Protein AF-R0AZ28-F1 (afdb_monomer_lite)

Foldseek 3Di:
DDLVVDDFQWWKWKFFVVVPGIAIWTWHQDQDPVQRDRTWTDFLVDIHRCPDPRIGPIDTAQDLVVDDPVCSVRVVNRVVSCVVVVRHHHND

Secondary structure (DSSP, 8-state):
--GGG--TTBEEEEEETTTTEEEEEEEEEEEETTTTEEEEEEETTEEE-TTSTTEEEEEEE-SGGGS-GGGHHHHHHHHHHHHHTT---B--

Organism: NCBI:txid997897

Sequence (92 aa):
MNKSDLEIGDVIKFHDWGSGGFLFGIIVEQDDDLYNSKLNIWRPKGIYYLQAHGIDCITLIKNEADVKAYELYDFRDLITCAEDKAVYYNLR

Structure (mmCIF, N/CA/C/O backbone):
data_AF-R0AZ28-F1
#
_entry.id   AF-R0AZ28-F1
#
loop_
_atom_site.group_PDB
_atom_site.id
_atom_site.type_symbol
_atom_site.label_atom_id
_atom_site.label_alt_id
_atom_site.label_comp_id
_atom_site.label_asym_id
_atom_site.label_entity_id
_atom_site.label_seq_id
_atom_site.pdbx_PDB_ins_code
_atom_site.Cartn_x
_atom_site.Cartn_y
_atom_site.Cartn_z
_atom_site.occupancy
_atom_site.B_iso_or_equiv
_atom_site.auth_seq_id
_atom_site.auth_comp_id
_atom_site.auth_asym_id
_atom_site.auth_atom_id
_atom_site.pdbx_PDB_model_num
ATOM 1 N N . MET A 1 1 ? 5.445 7.652 -11.179 1.00 76.56 1 MET A N 1
ATOM 2 C CA . MET A 1 1 ? 4.106 8.146 -10.798 1.00 76.56 1 MET A CA 1
ATOM 3 C C . MET A 1 1 ? 4.298 9.267 -9.794 1.00 76.56 1 MET A C 1
ATOM 5 O O . MET A 1 1 ? 5.216 9.144 -8.985 1.00 76.56 1 MET A O 1
ATOM 9 N N . ASN A 1 2 ? 3.529 10.356 -9.866 1.00 81.62 2 ASN A N 1
ATOM 10 C CA . ASN A 1 2 ? 3.634 11.410 -8.858 1.00 81.62 2 ASN A CA 1
ATOM 11 C C . ASN A 1 2 ? 2.783 11.041 -7.643 1.00 81.62 2 ASN A C 1
ATOM 13 O O . ASN A 1 2 ? 1.713 10.459 -7.787 1.00 81.62 2 ASN A O 1
ATOM 17 N N . LYS A 1 3 ? 3.239 11.410 -6.440 1.00 83.00 3 LYS A N 1
ATOM 18 C CA . LYS A 1 3 ? 2.486 11.181 -5.191 1.00 83.00 3 LYS A CA 1
ATOM 19 C C . LYS A 1 3 ? 1.105 11.849 -5.215 1.00 83.00 3 LYS A C 1
ATOM 21 O O . LYS A 1 3 ? 0.189 11.371 -4.567 1.00 83.00 3 LYS A O 1
ATOM 26 N N . SER A 1 4 ? 0.973 12.940 -5.969 1.00 82.38 4 SER A N 1
ATOM 27 C CA . SER A 1 4 ? -0.264 13.706 -6.143 1.00 82.38 4 SER A CA 1
ATOM 28 C C . SER A 1 4 ? -1.333 13.001 -6.981 1.00 82.38 4 SER A C 1
ATOM 30 O O . SER A 1 4 ? -2.476 13.436 -6.948 1.00 82.38 4 SER A O 1
ATOM 32 N N . ASP A 1 5 ? -0.970 11.951 -7.723 1.00 89.19 5 ASP A N 1
ATOM 33 C CA . ASP A 1 5 ? -1.902 11.203 -8.579 1.00 89.19 5 ASP A CA 1
ATOM 34 C C . ASP A 1 5 ? -2.589 10.049 -7.824 1.00 89.19 5 ASP A C 1
ATOM 36 O O . ASP A 1 5 ? -3.390 9.329 -8.413 1.00 89.19 5 ASP A O 1
ATOM 40 N N . LEU A 1 6 ? -2.222 9.829 -6.557 1.00 92.50 6 LEU A N 1
ATOM 41 C CA . LEU A 1 6 ? -2.703 8.719 -5.740 1.00 92.50 6 LEU A CA 1
ATOM 42 C C . LEU A 1 6 ? -4.029 9.060 -5.063 1.00 92.50 6 LEU A C 1
ATOM 44 O O . LEU A 1 6 ? -4.199 10.151 -4.516 1.00 92.50 6 LEU A O 1
ATOM 48 N N . GLU A 1 7 ? -4.932 8.088 -5.038 1.00 94.50 7 GLU A N 1
ATOM 49 C CA . GLU A 1 7 ? -6.262 8.196 -4.447 1.00 94.50 7 GLU A CA 1
ATOM 50 C C . GLU A 1 7 ? -6.437 7.212 -3.281 1.00 94.50 7 GLU A C 1
ATOM 52 O O . GLU A 1 7 ? -5.734 6.208 -3.164 1.00 94.50 7 GLU A O 1
ATOM 57 N N . ILE A 1 8 ? -7.398 7.490 -2.396 1.00 95.69 8 ILE A N 1
ATOM 58 C CA . ILE A 1 8 ? -7.737 6.588 -1.287 1.00 95.69 8 ILE A CA 1
ATOM 59 C C . ILE A 1 8 ? -8.145 5.220 -1.845 1.00 95.69 8 ILE A C 1
ATOM 61 O O . ILE A 1 8 ? -8.991 5.112 -2.733 1.00 95.69 8 ILE A O 1
ATOM 65 N N . GLY A 1 9 ? -7.564 4.172 -1.271 1.00 96.12 9 GLY A N 1
ATOM 66 C CA . GLY A 1 9 ? -7.746 2.785 -1.666 1.00 96.12 9 GLY A CA 1
ATOM 67 C C . GLY A 1 9 ? -6.754 2.300 -2.719 1.00 96.12 9 GLY A C 1
ATOM 68 O O . GLY A 1 9 ? -6.698 1.094 -2.950 1.00 96.12 9 GLY A O 1
ATOM 69 N N . ASP A 1 10 ? -5.945 3.172 -3.327 1.00 96.62 10 ASP A N 1
ATOM 70 C CA . ASP A 1 10 ? -4.914 2.724 -4.261 1.00 96.62 10 ASP A CA 1
ATOM 71 C C . ASP A 1 10 ? -3.951 1.756 -3.574 1.00 96.62 10 ASP A C 1
ATOM 73 O O . ASP A 1 10 ? -3.358 2.060 -2.533 1.00 96.62 10 ASP A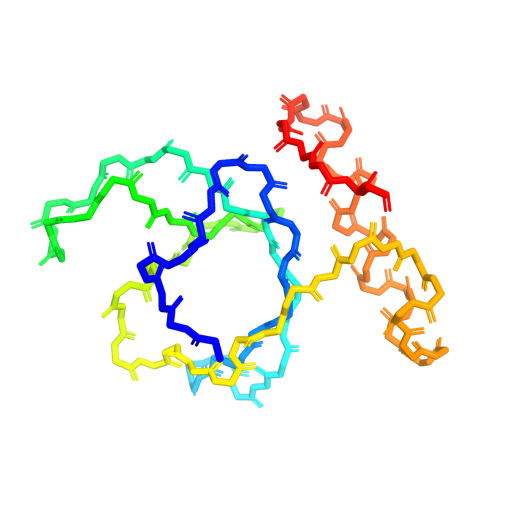 O 1
ATOM 77 N N . VAL A 1 11 ? -3.773 0.584 -4.183 1.00 97.06 11 VAL A N 1
ATOM 78 C CA . VAL A 1 11 ? -2.764 -0.378 -3.751 1.00 97.06 11 VAL A CA 1
ATOM 79 C C . VAL A 1 11 ? -1.471 -0.058 -4.475 1.00 97.06 11 VAL A C 1
ATOM 81 O O . VAL A 1 11 ? -1.413 -0.047 -5.703 1.00 97.06 11 VAL A O 1
ATOM 84 N N . ILE A 1 12 ? -0.414 0.211 -3.720 1.00 96.38 12 ILE A N 1
ATOM 85 C CA . ILE A 1 12 ? 0.871 0.616 -4.275 1.00 96.38 12 ILE A CA 1
ATOM 86 C C . ILE A 1 12 ? 1.993 -0.296 -3.814 1.00 96.38 12 ILE A C 1
ATOM 88 O O . ILE A 1 12 ? 1.997 -0.829 -2.705 1.00 96.38 12 ILE A O 1
ATOM 92 N N . LYS A 1 13 ? 3.003 -0.401 -4.667 1.00 95.75 13 LYS A N 1
ATOM 93 C CA . LYS A 1 13 ? 4.348 -0.808 -4.295 1.00 95.75 13 LYS A CA 1
ATOM 94 C C . LYS A 1 13 ? 5.216 0.435 -4.199 1.00 95.75 13 LYS A C 1
ATOM 96 O O . LYS A 1 13 ? 5.221 1.248 -5.119 1.00 95.75 13 LYS A O 1
ATOM 101 N N . PHE A 1 14 ? 5.967 0.574 -3.121 1.00 95.00 14 PHE A N 1
ATOM 102 C CA . PHE A 1 14 ? 6.868 1.700 -2.903 1.00 95.00 14 PHE A CA 1
ATOM 103 C C . PHE A 1 14 ? 8.184 1.214 -2.315 1.00 95.00 14 PHE A C 1
ATOM 105 O O . PHE A 1 14 ? 8.260 0.125 -1.746 1.00 95.00 14 PHE A O 1
ATOM 112 N N . HIS A 1 15 ? 9.227 2.011 -2.479 1.00 94.19 15 HIS A N 1
ATOM 113 C CA . HIS A 1 15 ? 10.494 1.796 -1.804 1.00 94.19 15 HIS A CA 1
ATOM 114 C C . HIS A 1 15 ? 10.561 2.690 -0.567 1.00 94.19 15 HIS A C 1
ATOM 116 O O . HIS A 1 15 ? 10.200 3.866 -0.636 1.00 94.19 15 HIS A O 1
ATOM 122 N N . ASP A 1 16 ? 11.001 2.114 0.550 1.00 93.19 16 ASP A N 1
ATOM 123 C CA . ASP A 1 16 ? 11.266 2.828 1.795 1.00 93.19 16 ASP A CA 1
ATOM 124 C C . ASP A 1 16 ? 12.735 2.667 2.200 1.00 93.19 16 ASP A C 1
ATOM 126 O O . ASP A 1 16 ? 13.187 1.569 2.542 1.00 93.19 16 ASP A O 1
ATOM 130 N N . TRP A 1 17 ? 13.467 3.781 2.217 1.00 90.06 17 TRP A N 1
ATOM 131 C CA . TRP A 1 17 ? 14.864 3.837 2.653 1.00 90.06 17 TRP A CA 1
ATOM 132 C C . TRP A 1 17 ? 15.043 3.509 4.143 1.00 90.06 17 TRP A C 1
ATOM 134 O O . TRP A 1 17 ? 16.118 3.049 4.524 1.00 90.06 17 TRP A O 1
ATOM 144 N N . GLY A 1 18 ? 14.019 3.709 4.984 1.00 85.94 18 GLY A N 1
ATOM 145 C CA . GLY A 1 18 ? 14.071 3.358 6.408 1.00 85.94 18 GLY A CA 1
ATOM 146 C C . GLY A 1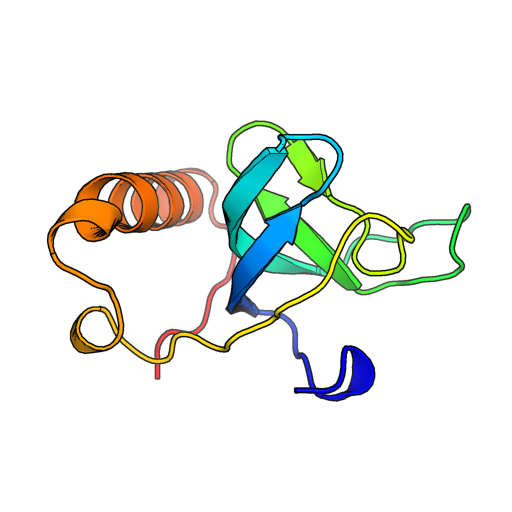 18 ? 14.049 1.846 6.644 1.00 85.94 18 GLY A C 1
ATOM 147 O O . GLY A 1 18 ? 14.813 1.326 7.455 1.00 85.94 18 GLY A O 1
ATOM 148 N N . SER A 1 19 ? 13.203 1.137 5.895 1.00 81.00 19 SER A N 1
ATOM 149 C CA . SER A 1 19 ? 13.109 -0.329 5.910 1.00 81.00 19 SER A CA 1
ATOM 150 C C . 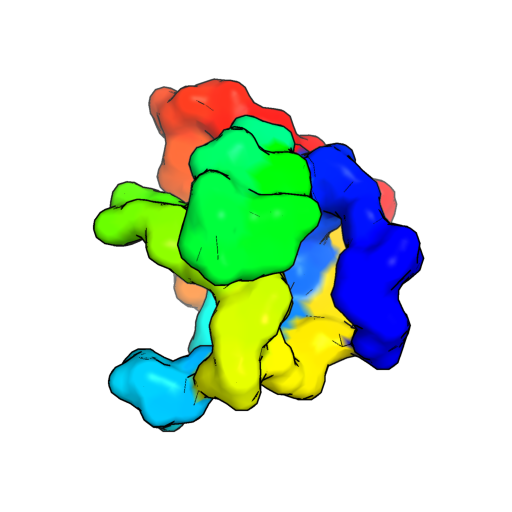SER A 1 19 ? 14.158 -1.010 5.020 1.00 81.00 19 SER A C 1
ATOM 152 O O . SER A 1 19 ? 14.383 -2.212 5.156 1.00 81.00 19 SER A O 1
ATOM 154 N N . GLY A 1 20 ? 14.789 -0.263 4.107 1.00 85.56 20 GLY A N 1
ATOM 155 C CA . GLY A 1 20 ? 15.824 -0.750 3.193 1.00 85.56 20 GLY A CA 1
ATOM 156 C C . GLY A 1 20 ? 15.293 -1.638 2.066 1.00 85.56 20 GLY A C 1
ATOM 157 O O . GLY A 1 20 ? 15.996 -2.551 1.628 1.00 85.56 20 GLY A O 1
ATOM 158 N N . GLY A 1 21 ? 14.053 -1.428 1.613 1.00 90.88 21 GLY A N 1
ATOM 159 C CA . GLY A 1 21 ? 13.448 -2.316 0.623 1.00 90.88 21 GLY A CA 1
ATOM 160 C C . GLY A 1 21 ? 12.109 -1.863 0.053 1.00 90.88 21 GLY A C 1
ATOM 161 O O . GLY A 1 21 ? 11.573 -0.810 0.394 1.00 90.88 21 GLY A O 1
ATOM 162 N N . PHE A 1 22 ? 11.589 -2.683 -0.863 1.00 93.88 22 PHE A N 1
ATOM 163 C CA . PHE A 1 22 ? 10.271 -2.492 -1.459 1.00 93.88 22 PHE A CA 1
ATOM 164 C C . PHE A 1 22 ? 9.189 -3.127 -0.598 1.00 93.88 22 PHE A C 1
ATOM 166 O O . PHE A 1 22 ? 9.347 -4.250 -0.124 1.00 93.88 22 PHE A O 1
ATOM 173 N N . LEU A 1 23 ? 8.082 -2.414 -0.455 1.00 94.69 23 LEU A N 1
ATOM 174 C CA . LEU A 1 23 ? 6.939 -2.798 0.354 1.00 94.69 23 LEU A CA 1
ATOM 175 C C . LEU A 1 23 ? 5.654 -2.561 -0.439 1.00 94.69 23 LEU A C 1
ATOM 177 O O . LEU A 1 23 ? 5.607 -1.692 -1.314 1.00 94.69 23 LEU A O 1
ATOM 181 N N . PHE A 1 24 ? 4.601 -3.297 -0.093 1.00 96.38 24 PHE A N 1
ATOM 182 C CA . PHE A 1 24 ? 3.242 -2.974 -0.521 1.00 96.38 24 PHE A CA 1
ATOM 183 C C . PHE A 1 24 ? 2.497 -2.204 0.565 1.00 96.38 24 PHE A C 1
ATOM 185 O O . PHE A 1 24 ? 2.701 -2.440 1.759 1.00 96.38 24 PHE A O 1
ATOM 192 N N . GLY A 1 25 ? 1.603 -1.313 0.153 1.00 96.88 25 GLY A N 1
ATOM 193 C CA . GLY A 1 25 ? 0.714 -0.596 1.055 1.00 96.88 25 GLY A CA 1
ATOM 194 C C . GLY A 1 25 ? -0.528 -0.074 0.349 1.00 96.88 25 GLY A C 1
ATOM 195 O O . GLY A 1 25 ? -0.619 -0.110 -0.878 1.00 96.88 25 GLY A O 1
ATOM 196 N N . ILE A 1 26 ? -1.483 0.395 1.145 1.00 97.69 26 ILE A N 1
ATOM 197 C CA . ILE A 1 26 ? -2.757 0.939 0.667 1.00 97.69 26 ILE A CA 1
ATOM 198 C C . ILE A 1 26 ? -2.809 2.418 1.024 1.00 97.69 26 ILE A C 1
ATOM 200 O O . ILE A 1 26 ? -2.498 2.786 2.156 1.00 97.69 26 ILE A O 1
ATOM 204 N N . ILE A 1 27 ? -3.195 3.270 0.082 1.00 96.94 27 ILE A N 1
ATOM 205 C CA . ILE A 1 27 ? -3.389 4.691 0.358 1.00 96.94 27 ILE A CA 1
ATOM 206 C C . ILE A 1 27 ? -4.649 4.881 1.196 1.00 96.94 27 ILE A C 1
ATOM 208 O O . ILE A 1 27 ? -5.738 4.461 0.815 1.00 96.94 27 ILE A O 1
ATOM 212 N N . VAL A 1 28 ? -4.502 5.531 2.342 1.00 96.81 28 VAL A N 1
ATOM 213 C CA . VAL A 1 28 ? -5.590 5.815 3.279 1.00 96.81 28 VAL A CA 1
ATOM 214 C C . VAL A 1 28 ? -5.638 7.299 3.601 1.00 96.81 28 VAL A C 1
ATOM 216 O O . VAL A 1 28 ? -4.626 8.001 3.514 1.00 96.81 28 VAL A O 1
ATOM 219 N N . GLU A 1 29 ? -6.818 7.765 4.002 1.00 94.50 29 GLU A N 1
ATOM 220 C CA . GLU A 1 29 ? -6.954 9.086 4.599 1.00 94.50 29 GLU A CA 1
ATOM 221 C C . GLU A 1 29 ? -6.509 9.033 6.060 1.00 94.50 29 GLU A C 1
ATOM 223 O O . GLU A 1 29 ? -7.075 8.306 6.877 1.00 94.50 29 GLU A O 1
ATOM 228 N N . GLN A 1 30 ? -5.470 9.793 6.378 1.00 88.44 30 GLN A N 1
ATOM 229 C CA . GLN A 1 30 ? -4.992 9.985 7.733 1.00 88.44 30 GLN A CA 1
ATOM 230 C C . GLN A 1 30 ? -4.256 11.311 7.808 1.00 88.44 30 GLN A C 1
ATOM 232 O O . GLN A 1 30 ? -3.262 11.496 7.105 1.0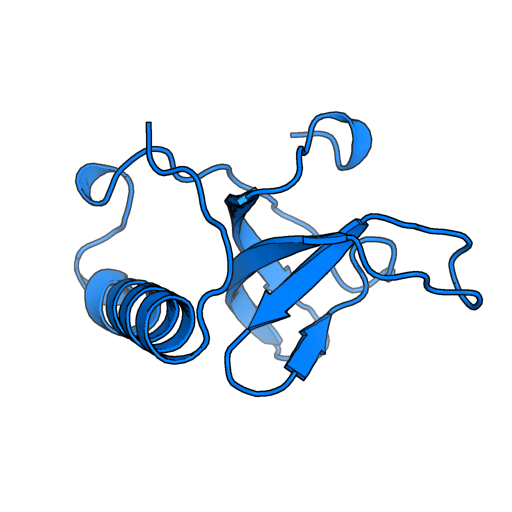0 88.44 30 GLN A O 1
ATOM 237 N N . ASP A 1 31 ? -4.737 12.206 8.667 1.00 85.25 31 ASP A N 1
ATOM 238 C CA . ASP A 1 31 ? -4.090 13.492 8.889 1.00 85.25 31 ASP A CA 1
ATOM 239 C C . ASP A 1 31 ? -2.688 13.289 9.474 1.00 85.25 31 ASP A C 1
ATOM 241 O O . ASP A 1 31 ? -2.482 12.555 10.446 1.00 85.25 31 ASP A O 1
ATOM 245 N N . ASP A 1 32 ? -1.727 13.953 8.849 1.00 81.44 32 ASP A N 1
ATOM 246 C CA . ASP A 1 32 ? -0.349 14.028 9.290 1.00 81.44 32 ASP A CA 1
ATOM 247 C C . ASP A 1 32 ? 0.111 15.489 9.306 1.00 81.44 32 ASP A C 1
ATOM 249 O O . ASP A 1 32 ? 0.391 16.102 8.268 1.00 81.44 32 ASP A O 1
ATOM 253 N N . ASP A 1 33 ? 0.204 16.027 10.520 1.00 82.38 33 ASP A N 1
ATOM 254 C CA . ASP A 1 33 ? 0.626 17.400 10.789 1.00 82.38 33 ASP A CA 1
ATOM 255 C C . ASP A 1 33 ? 2.108 17.636 10.458 1.00 82.38 33 ASP A C 1
ATOM 257 O O . ASP A 1 33 ? 2.508 18.770 10.189 1.00 82.38 33 ASP A O 1
ATOM 261 N N . LEU A 1 34 ? 2.942 16.587 10.459 1.00 85.50 34 LEU A N 1
ATOM 262 C CA . LEU A 1 34 ? 4.379 16.728 10.224 1.00 85.50 34 LEU A CA 1
ATOM 263 C C . LEU A 1 34 ? 4.664 17.116 8.773 1.00 85.50 34 LEU A C 1
ATOM 265 O O . LEU A 1 34 ? 5.495 17.990 8.513 1.00 85.50 34 LEU A O 1
ATOM 269 N N . TYR A 1 35 ? 3.968 16.478 7.833 1.00 83.06 35 TYR A N 1
ATOM 270 C CA . TYR A 1 35 ? 4.140 16.725 6.404 1.00 83.06 35 TYR A CA 1
ATOM 271 C C . TYR A 1 35 ? 2.955 17.457 5.754 1.00 83.06 35 TYR A C 1
ATOM 273 O O . TYR A 1 35 ? 2.951 17.633 4.535 1.00 83.06 35 TYR A O 1
ATOM 281 N N . ASN A 1 36 ? 1.975 17.917 6.544 1.00 83.62 36 ASN A N 1
ATOM 282 C CA . ASN A 1 36 ? 0.738 18.557 6.078 1.00 83.62 36 ASN A CA 1
ATOM 283 C C . ASN A 1 36 ? 0.042 17.744 4.972 1.00 83.62 36 ASN A C 1
ATOM 285 O O . ASN A 1 36 ? -0.364 18.284 3.938 1.00 83.62 36 ASN A O 1
ATOM 289 N N . SER A 1 37 ? -0.054 16.428 5.168 1.00 84.06 37 SER A N 1
ATOM 290 C CA . SER A 1 37 ? -0.654 15.510 4.201 1.00 84.06 37 SER A CA 1
ATOM 291 C C . SER A 1 37 ? -1.844 14.781 4.802 1.00 84.06 37 SER A C 1
ATOM 293 O O . SER A 1 37 ? -1.822 14.393 5.964 1.00 84.06 37 SER A O 1
ATOM 295 N N . LYS A 1 38 ? -2.877 14.579 3.983 1.00 88.38 38 LYS A N 1
ATOM 296 C CA . LYS A 1 38 ? -4.055 13.779 4.342 1.00 88.38 38 LYS A CA 1
ATOM 297 C C . LYS A 1 38 ? -3.984 12.351 3.827 1.00 88.38 38 LYS A C 1
ATOM 299 O O . LYS A 1 38 ? -4.799 11.527 4.217 1.00 88.38 38 LYS A O 1
ATOM 304 N N . LEU A 1 39 ? -3.052 12.069 2.918 1.00 92.25 39 LEU A N 1
ATOM 305 C CA . LEU A 1 39 ? -2.905 10.762 2.295 1.00 92.25 39 LEU A CA 1
ATOM 306 C C . LEU A 1 39 ? -1.628 10.116 2.794 1.00 92.25 39 LEU A C 1
ATOM 308 O O . LEU A 1 39 ? -0.537 10.651 2.605 1.00 92.25 39 LEU A O 1
ATOM 312 N N . ASN A 1 40 ? -1.779 8.946 3.396 1.00 95.06 40 ASN A N 1
ATOM 313 C CA . ASN A 1 40 ? -0.679 8.163 3.930 1.00 95.06 40 ASN A CA 1
ATOM 314 C C . ASN A 1 40 ? -0.817 6.702 3.526 1.00 95.06 40 ASN A C 1
ATOM 316 O O . ASN A 1 40 ? -1.820 6.288 2.948 1.00 95.06 40 ASN A O 1
ATOM 320 N N . ILE A 1 41 ? 0.229 5.924 3.777 1.00 95.62 41 ILE A N 1
ATOM 321 C CA . ILE A 1 41 ? 0.297 4.538 3.336 1.00 95.62 41 ILE A CA 1
ATOM 322 C C . ILE A 1 41 ? 0.063 3.636 4.539 1.00 95.62 41 ILE A C 1
ATOM 324 O O . ILE A 1 41 ? 0.847 3.614 5.488 1.00 95.62 41 ILE A O 1
ATOM 328 N N . TRP A 1 42 ? -1.002 2.857 4.482 1.00 97.12 42 TRP A N 1
ATOM 329 C CA . TRP A 1 42 ? -1.313 1.851 5.474 1.00 97.12 42 TRP A CA 1
ATOM 330 C C . TRP A 1 42 ? -0.612 0.524 5.180 1.00 97.12 42 TRP A C 1
ATOM 332 O O . TRP A 1 42 ? -0.571 0.051 4.039 1.00 97.12 42 TRP A O 1
ATOM 342 N N . ARG A 1 43 ? -0.105 -0.102 6.246 1.00 95.50 43 ARG A N 1
ATOM 343 C CA . ARG A 1 43 ? 0.341 -1.497 6.301 1.00 95.50 43 ARG A CA 1
ATOM 344 C C . ARG A 1 43 ? -0.151 -2.152 7.599 1.00 95.50 43 ARG A C 1
ATOM 346 O O . ARG A 1 43 ? -0.457 -1.454 8.567 1.00 95.50 43 ARG A O 1
ATOM 353 N N . PRO A 1 44 ? -0.120 -3.494 7.717 1.00 92.88 44 PRO A N 1
ATOM 354 C CA . PRO A 1 44 ? -0.632 -4.184 8.904 1.00 92.88 44 PRO A CA 1
ATOM 355 C C . PRO A 1 44 ? 0.054 -3.768 10.213 1.00 92.88 44 PRO A C 1
ATOM 357 O O . PRO A 1 44 ? -0.582 -3.791 11.271 1.00 92.88 44 PRO A O 1
ATOM 360 N N . LYS A 1 45 ? 1.335 -3.376 10.127 1.00 87.38 45 LYS A N 1
ATOM 361 C CA . LYS A 1 45 ? 2.195 -2.986 11.254 1.00 87.38 45 LYS A CA 1
ATOM 362 C C . LYS A 1 45 ? 2.182 -1.487 11.572 1.00 87.38 45 LYS A C 1
ATOM 364 O O . LYS A 1 45 ? 2.776 -1.100 12.573 1.00 87.38 45 LYS A O 1
ATOM 369 N N . GLY A 1 46 ? 1.543 -0.652 10.754 1.00 90.75 46 GLY A N 1
ATOM 370 C CA . GLY A 1 46 ? 1.517 0.789 10.985 1.00 90.75 46 GLY A CA 1
ATOM 371 C C . GLY A 1 46 ? 1.342 1.614 9.719 1.00 90.75 46 GLY A C 1
ATOM 372 O O . GLY A 1 46 ? 0.968 1.109 8.662 1.00 90.75 46 GLY A O 1
ATOM 373 N N . ILE A 1 47 ? 1.626 2.902 9.863 1.00 92.50 47 ILE A N 1
ATOM 374 C CA . ILE A 1 47 ? 1.414 3.922 8.843 1.00 92.50 47 ILE A CA 1
ATOM 375 C C . ILE A 1 47 ? 2.763 4.470 8.410 1.00 92.50 47 ILE A C 1
ATOM 377 O O . ILE A 1 47 ? 3.627 4.747 9.240 1.00 92.50 47 ILE A O 1
ATOM 381 N N . TYR A 1 48 ? 2.924 4.626 7.105 1.00 92.75 48 TYR A N 1
ATOM 382 C CA . TYR A 1 48 ? 4.078 5.248 6.486 1.00 92.75 48 TYR A CA 1
ATOM 383 C C . TYR A 1 48 ? 3.647 6.588 5.901 1.00 92.75 48 TYR A C 1
ATOM 385 O O . TYR A 1 48 ? 2.652 6.673 5.175 1.00 92.75 48 TYR A O 1
ATOM 393 N N . TYR A 1 49 ? 4.407 7.634 6.211 1.00 91.62 49 TYR A N 1
ATOM 394 C CA . TYR A 1 49 ? 4.089 8.977 5.750 1.00 91.62 49 TYR A CA 1
ATOM 395 C C . TYR A 1 49 ? 4.451 9.132 4.281 1.00 91.62 49 TYR A C 1
ATOM 397 O O . TYR A 1 49 ? 5.631 9.122 3.929 1.00 91.62 49 TYR A O 1
ATOM 405 N N . LEU A 1 50 ? 3.449 9.300 3.416 1.00 90.31 50 LEU A N 1
ATOM 406 C CA . LEU A 1 50 ? 3.642 9.322 1.962 1.00 90.31 50 LEU A CA 1
ATOM 407 C C . LEU A 1 50 ? 4.645 10.406 1.539 1.00 90.31 50 LEU A C 1
ATOM 409 O O . LEU A 1 50 ? 5.425 10.211 0.607 1.00 90.31 50 LEU A O 1
ATOM 413 N N . GLN A 1 51 ? 4.647 11.542 2.237 1.00 89.50 51 GLN A N 1
ATOM 414 C CA . GLN A 1 51 ? 5.516 12.687 1.957 1.00 89.50 51 GLN A CA 1
ATOM 415 C C . GLN A 1 51 ? 6.901 12.602 2.613 1.00 89.50 51 GLN A C 1
ATOM 417 O O . GLN A 1 51 ? 7.739 13.469 2.363 1.00 89.50 51 GLN A O 1
ATOM 422 N N . ALA A 1 52 ? 7.191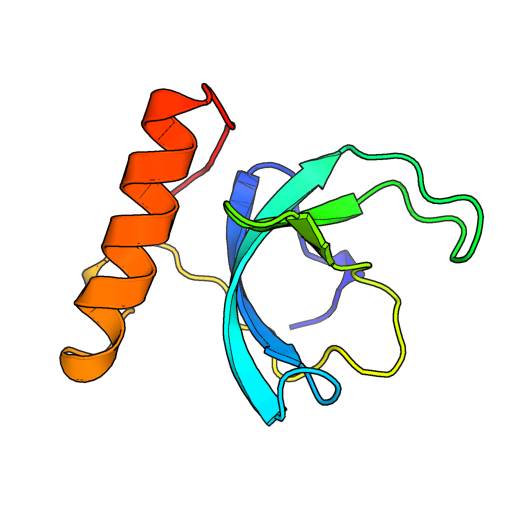 11.554 3.389 1.00 86.38 52 ALA A N 1
ATOM 423 C CA . ALA A 1 52 ? 8.522 11.365 3.945 1.00 86.38 52 ALA A CA 1
ATOM 424 C C . ALA A 1 52 ? 9.575 11.254 2.830 1.00 86.38 52 ALA A C 1
ATOM 426 O O . ALA A 1 52 ? 9.364 10.610 1.795 1.00 86.38 52 ALA A O 1
ATOM 427 N N . HIS A 1 53 ? 10.746 11.851 3.069 1.00 81.88 53 HIS A N 1
ATOM 428 C CA . HIS A 1 53 ? 11.876 11.828 2.132 1.00 81.88 53 HIS A CA 1
ATOM 429 C C . HIS A 1 53 ? 12.380 10.410 1.820 1.00 81.88 53 HIS A C 1
ATOM 431 O O . HIS A 1 53 ? 13.017 10.208 0.793 1.00 81.88 53 HIS A O 1
ATOM 437 N N . GLY A 1 54 ? 12.084 9.437 2.685 1.00 87.19 54 GLY A N 1
ATOM 438 C CA . GLY A 1 54 ? 12.469 8.039 2.509 1.00 87.19 54 GLY A CA 1
ATOM 439 C C . GLY A 1 54 ? 11.573 7.232 1.568 1.00 87.19 54 GLY A C 1
ATOM 440 O O . GLY A 1 54 ? 11.892 6.073 1.340 1.00 87.19 54 GLY A O 1
ATOM 441 N N . ILE A 1 55 ? 10.487 7.802 1.028 1.00 91.50 55 ILE A N 1
ATOM 442 C CA . ILE A 1 55 ? 9.539 7.069 0.175 1.00 91.50 55 ILE A CA 1
ATOM 443 C C . ILE A 1 55 ? 9.654 7.493 -1.289 1.00 91.50 55 ILE A C 1
ATOM 445 O O . ILE A 1 55 ? 9.336 8.638 -1.637 1.00 91.50 55 ILE A O 1
ATOM 449 N N . ASP A 1 56 ? 10.024 6.542 -2.149 1.00 92.62 56 ASP A N 1
ATOM 450 C CA . ASP A 1 56 ? 10.143 6.717 -3.598 1.00 92.62 56 ASP A CA 1
ATOM 451 C C . ASP A 1 56 ? 9.716 5.462 -4.398 1.00 92.62 56 ASP A C 1
ATOM 453 O O . ASP A 1 56 ? 9.055 4.562 -3.877 1.00 92.62 56 ASP A O 1
ATOM 457 N N . CYS A 1 57 ? 10.003 5.450 -5.707 1.00 92.44 57 CYS A N 1
ATOM 458 C CA . CYS A 1 57 ? 9.732 4.336 -6.630 1.00 92.44 57 CYS A CA 1
ATOM 459 C C . CYS A 1 57 ? 8.294 3.781 -6.584 1.00 92.44 57 CYS A C 1
ATOM 461 O O . CYS A 1 57 ? 8.073 2.572 -6.687 1.00 92.44 57 CYS A O 1
ATOM 463 N N . ILE A 1 58 ? 7.310 4.672 -6.448 1.00 94.44 58 ILE A N 1
ATOM 464 C CA . ILE A 1 58 ? 5.905 4.291 -6.292 1.00 94.44 58 ILE A CA 1
ATOM 465 C C . ILE A 1 58 ? 5.334 3.765 -7.613 1.00 94.44 58 ILE A C 1
ATOM 467 O O . ILE A 1 58 ? 5.411 4.426 -8.655 1.00 94.44 58 ILE A O 1
ATOM 471 N N . THR A 1 59 ? 4.729 2.583 -7.538 1.00 94.56 59 THR A N 1
ATOM 472 C CA . THR A 1 59 ? 4.047 1.888 -8.631 1.00 94.56 59 THR A CA 1
ATOM 473 C C . THR A 1 59 ? 2.650 1.484 -8.175 1.00 94.56 59 THR A C 1
ATOM 475 O O . THR A 1 59 ? 2.508 0.863 -7.127 1.00 94.56 59 THR A O 1
ATOM 478 N N . LEU A 1 60 ? 1.629 1.813 -8.965 1.00 95.00 60 LEU A N 1
ATOM 479 C CA . LEU A 1 60 ? 0.253 1.381 -8.723 1.00 95.00 60 LEU A CA 1
ATOM 480 C C . LEU A 1 60 ? 0.077 -0.093 -9.110 1.00 95.00 60 LEU A C 1
ATOM 482 O O . LEU A 1 60 ? 0.500 -0.496 -10.194 1.00 95.00 60 LEU A O 1
ATOM 486 N N . ILE A 1 61 ? -0.574 -0.863 -8.244 1.00 95.38 61 ILE A N 1
ATOM 487 C CA . ILE A 1 61 ? -0.959 -2.257 -8.461 1.00 95.38 61 ILE A CA 1
ATOM 488 C C . ILE A 1 61 ? -2.459 -2.282 -8.727 1.00 95.38 61 ILE A C 1
ATOM 490 O O . ILE A 1 61 ? -3.243 -1.881 -7.871 1.00 95.38 61 ILE A O 1
ATOM 494 N N . LYS A 1 62 ? -2.866 -2.722 -9.919 1.00 92.19 62 LYS A N 1
ATOM 495 C CA . LYS A 1 62 ? -4.289 -2.767 -10.282 1.00 92.19 62 LYS A CA 1
ATOM 496 C C . LYS A 1 62 ? -4.875 -4.135 -9.994 1.00 92.19 62 LYS A C 1
ATOM 498 O O . LYS A 1 62 ? -5.997 -4.228 -9.524 1.00 92.19 62 LYS A O 1
ATOM 503 N N . ASN A 1 63 ? -4.093 -5.186 -10.201 1.00 91.62 63 ASN A N 1
ATOM 504 C CA . ASN A 1 63 ? -4.505 -6.552 -9.924 1.00 91.62 63 ASN A CA 1
ATOM 505 C C . ASN A 1 63 ? -3.307 -7.416 -9.502 1.00 91.62 63 ASN A C 1
ATOM 507 O O . ASN A 1 63 ? -2.148 -7.030 -9.640 1.00 91.62 63 ASN A O 1
ATOM 511 N N . GLU A 1 64 ? -3.593 -8.616 -8.998 1.00 90.75 64 GLU A N 1
ATOM 512 C CA . GLU A 1 64 ? -2.566 -9.551 -8.527 1.00 90.75 64 GLU A CA 1
ATOM 513 C C . GLU A 1 64 ? -1.577 -9.974 -9.632 1.00 90.75 64 GLU A C 1
ATOM 515 O O . GLU A 1 64 ? -0.420 -10.263 -9.337 1.00 90.75 64 GLU A O 1
ATOM 520 N N . ALA A 1 65 ? -1.980 -9.968 -10.908 1.00 90.00 65 ALA A N 1
ATOM 521 C CA . ALA A 1 65 ? -1.092 -10.342 -12.011 1.00 90.00 65 ALA A CA 1
ATOM 522 C C . ALA A 1 65 ? 0.020 -9.305 -12.267 1.00 90.00 65 ALA A C 1
ATOM 524 O O . ALA A 1 65 ? 1.025 -9.638 -12.899 1.00 90.00 65 ALA A O 1
ATOM 525 N N . ASP A 1 66 ? -0.116 -8.085 -11.736 1.00 89.06 66 ASP A N 1
ATOM 526 C CA . ASP A 1 66 ? 0.934 -7.060 -11.758 1.00 89.06 66 ASP A CA 1
ATOM 527 C C . ASP A 1 66 ? 2.053 -7.348 -10.730 1.00 89.06 66 ASP A C 1
ATOM 529 O O . ASP A 1 66 ? 3.114 -6.715 -10.751 1.00 89.06 66 ASP A O 1
ATOM 533 N N . VAL A 1 67 ? 1.838 -8.306 -9.820 1.00 93.31 67 VAL A N 1
ATOM 534 C CA . VAL A 1 67 ? 2.757 -8.654 -8.733 1.00 93.31 67 VAL A CA 1
ATOM 535 C C . VAL A 1 67 ? 3.662 -9.809 -9.156 1.00 93.31 67 VAL A C 1
ATOM 537 O O . VAL A 1 67 ? 3.228 -10.848 -9.655 1.00 93.31 67 VAL A O 1
ATOM 540 N N . LYS A 1 68 ? 4.969 -9.658 -8.924 1.00 93.00 68 LYS A N 1
ATOM 541 C CA . LYS A 1 68 ? 5.938 -10.714 -9.237 1.00 93.00 68 LYS A CA 1
ATOM 542 C C 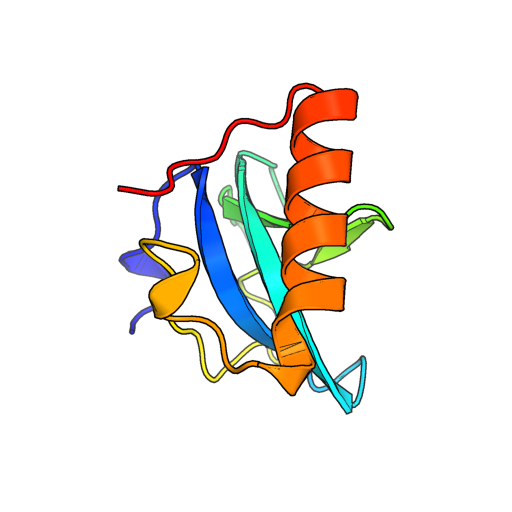. LYS A 1 68 ? 5.715 -11.925 -8.333 1.00 93.00 68 LYS A C 1
ATOM 544 O O . LYS A 1 68 ? 5.448 -11.776 -7.146 1.00 93.00 68 LYS A O 1
ATOM 549 N N . ALA A 1 69 ? 5.942 -13.129 -8.859 1.00 92.88 69 ALA A N 1
ATOM 550 C CA . ALA A 1 69 ? 5.664 -14.377 -8.141 1.00 92.88 69 ALA A CA 1
ATOM 551 C C . ALA A 1 69 ? 6.307 -14.464 -6.741 1.00 92.88 69 ALA A C 1
ATOM 553 O O . ALA A 1 69 ? 5.678 -14.946 -5.804 1.00 92.88 69 ALA A O 1
ATOM 554 N N . TYR A 1 70 ? 7.537 -13.965 -6.580 1.00 91.94 70 TYR A N 1
ATOM 555 C CA . TYR A 1 70 ? 8.244 -13.974 -5.292 1.00 91.94 70 TYR A CA 1
ATOM 556 C C . TYR A 1 70 ? 7.731 -12.918 -4.291 1.00 91.94 70 TYR A C 1
ATOM 558 O O . TYR A 1 70 ? 8.101 -12.956 -3.124 1.00 91.94 70 TYR A O 1
ATOM 566 N N . GLU A 1 71 ? 6.893 -11.981 -4.738 1.00 93.81 71 GLU A N 1
ATOM 567 C CA . GLU A 1 71 ? 6.316 -10.883 -3.949 1.00 93.81 71 GLU A CA 1
ATOM 568 C C . GLU A 1 71 ? 4.851 -11.158 -3.569 1.00 93.81 71 GLU A C 1
ATOM 570 O O . GLU A 1 71 ? 4.302 -10.484 -2.700 1.00 93.81 71 GLU A O 1
ATOM 575 N N . LEU A 1 72 ? 4.228 -12.179 -4.177 1.00 94.44 72 LEU A N 1
ATOM 576 C CA . LEU A 1 72 ? 2.816 -12.525 -3.976 1.00 94.44 72 LEU A CA 1
ATOM 577 C C . LEU A 1 72 ? 2.464 -12.810 -2.518 1.00 94.44 72 LEU A C 1
ATOM 579 O O . LEU A 1 72 ? 1.350 -12.517 -2.102 1.00 94.44 72 LEU A O 1
ATOM 583 N N . TYR A 1 73 ? 3.387 -13.385 -1.746 1.00 93.62 73 TYR A N 1
ATOM 584 C CA . TYR A 1 73 ? 3.130 -13.666 -0.336 1.00 93.62 73 TYR A CA 1
ATOM 585 C C . TYR A 1 73 ? 2.933 -12.374 0.472 1.00 93.62 73 TYR A C 1
ATOM 587 O O . TYR A 1 73 ? 1.923 -12.246 1.152 1.00 93.62 73 TYR A O 1
ATOM 595 N N . ASP A 1 74 ? 3.848 -11.401 0.353 1.00 92.69 74 ASP A N 1
ATOM 596 C CA . ASP A 1 74 ? 3.747 -10.105 1.054 1.00 92.69 74 ASP A CA 1
ATOM 597 C C . ASP A 1 74 ? 2.522 -9.308 0.579 1.00 92.69 74 ASP A C 1
ATOM 599 O O . ASP A 1 74 ? 1.809 -8.711 1.382 1.00 92.69 74 ASP A O 1
ATOM 603 N N . PHE A 1 75 ? 2.224 -9.358 -0.723 1.00 95.69 75 PHE A N 1
ATOM 604 C CA . PHE A 1 75 ? 1.025 -8.737 -1.279 1.00 95.69 75 PHE A CA 1
ATOM 605 C C . PHE A 1 75 ? -0.267 -9.354 -0.721 1.00 95.69 75 PHE A C 1
ATOM 607 O O . PHE A 1 75 ? -1.146 -8.631 -0.260 1.00 95.69 75 PHE A O 1
ATOM 614 N N . ARG A 1 76 ? -0.395 -10.686 -0.723 1.00 95.31 76 ARG A N 1
ATOM 615 C CA . ARG A 1 76 ? -1.596 -11.364 -0.211 1.00 95.31 76 ARG A CA 1
ATOM 616 C C . ARG A 1 76 ? -1.756 -11.191 1.299 1.00 95.31 76 ARG A C 1
ATOM 618 O O . ARG A 1 76 ? -2.886 -11.050 1.758 1.00 95.31 76 ARG A O 1
ATOM 625 N N . ASP A 1 77 ? -0.657 -11.155 2.053 1.00 95.69 77 ASP A N 1
ATOM 626 C CA . ASP A 1 77 ? -0.670 -10.849 3.491 1.00 95.69 77 ASP A CA 1
ATOM 627 C C . ASP A 1 77 ? -1.227 -9.441 3.756 1.00 95.69 77 ASP A C 1
ATOM 629 O O . ASP A 1 77 ? -2.106 -9.272 4.604 1.00 95.69 77 ASP A O 1
ATOM 633 N N . LEU A 1 78 ? -0.804 -8.443 2.965 1.00 96.62 78 LEU A N 1
ATOM 634 C CA . LEU A 1 78 ? -1.356 -7.086 3.017 1.00 96.62 78 LEU A CA 1
ATOM 635 C C . LEU A 1 78 ? -2.870 -7.071 2.760 1.00 96.62 78 LEU A C 1
ATOM 637 O O . LEU A 1 78 ? -3.594 -6.462 3.546 1.00 96.62 78 LEU A O 1
ATOM 641 N N . ILE A 1 79 ? -3.336 -7.717 1.683 1.00 96.62 79 ILE A N 1
ATOM 642 C CA . ILE A 1 79 ? -4.763 -7.742 1.317 1.00 96.62 79 ILE A CA 1
ATOM 643 C C . ILE A 1 79 ? -5.589 -8.459 2.387 1.00 96.62 79 ILE A C 1
ATOM 645 O O . ILE A 1 79 ? -6.585 -7.909 2.844 1.00 96.62 79 ILE A O 1
ATOM 649 N N . THR A 1 80 ? -5.133 -9.617 2.868 1.00 96.50 80 THR A N 1
ATOM 650 C CA . THR A 1 80 ? -5.828 -10.370 3.929 1.00 96.50 80 THR A CA 1
ATOM 651 C C . THR A 1 80 ? -5.970 -9.520 5.194 1.00 96.50 80 THR A C 1
ATOM 653 O O . THR A 1 80 ? -7.052 -9.389 5.757 1.00 96.50 80 THR A O 1
ATOM 656 N N . CYS A 1 81 ? -4.890 -8.852 5.610 1.00 97.00 81 CYS A N 1
ATOM 657 C CA . CYS A 1 81 ? -4.935 -7.952 6.758 1.00 97.00 81 CYS A CA 1
ATOM 658 C C . CYS A 1 81 ? -5.843 -6.733 6.532 1.00 97.00 81 CYS A C 1
ATOM 660 O O . CYS A 1 81 ? -6.377 -6.190 7.501 1.00 97.00 81 CYS A O 1
ATOM 662 N N . ALA A 1 82 ? -5.956 -6.249 5.291 1.00 96.62 82 ALA A N 1
ATOM 663 C CA . ALA A 1 82 ? -6.838 -5.141 4.943 1.00 96.62 82 ALA A CA 1
ATOM 664 C C . ALA A 1 82 ? -8.306 -5.565 5.062 1.00 96.62 82 ALA A C 1
ATOM 666 O O . ALA A 1 82 ? -9.088 -4.846 5.682 1.00 96.62 82 ALA A O 1
ATOM 667 N N . GLU A 1 83 ? -8.654 -6.752 4.557 1.00 96.12 83 GLU A N 1
ATOM 668 C CA . GLU A 1 83 ? -9.983 -7.358 4.692 1.00 96.12 83 GLU A CA 1
ATOM 669 C C . GLU A 1 83 ? -10.361 -7.547 6.170 1.00 96.12 83 GLU A C 1
ATOM 671 O O . GLU A 1 83 ? -11.403 -7.055 6.606 1.00 96.12 83 GLU A O 1
ATOM 676 N N . ASP A 1 84 ? -9.473 -8.149 6.970 1.00 96.88 84 ASP A N 1
ATOM 677 C CA . ASP A 1 84 ? -9.689 -8.390 8.406 1.00 96.88 84 ASP A CA 1
ATOM 678 C C . ASP A 1 84 ? -9.919 -7.099 9.208 1.00 96.88 84 ASP A C 1
ATOM 680 O O . ASP A 1 84 ? -10.645 -7.084 10.205 1.00 96.88 84 ASP A O 1
ATOM 684 N N . LYS A 1 85 ? -9.285 -5.998 8.789 1.00 95.38 85 LYS A N 1
ATOM 685 C CA . LYS A 1 85 ? -9.369 -4.687 9.452 1.00 95.38 85 LYS A CA 1
ATOM 686 C C . LYS A 1 85 ? -10.358 -3.731 8.785 1.00 95.38 85 LYS A C 1
ATOM 688 O O . LYS A 1 85 ? -10.432 -2.576 9.203 1.00 95.38 85 LYS A O 1
ATOM 693 N N . ALA A 1 86 ? -11.105 -4.195 7.781 1.00 94.81 86 ALA A N 1
ATOM 694 C CA . ALA A 1 86 ? -12.021 -3.387 6.979 1.00 94.81 86 ALA A CA 1
ATOM 695 C C . ALA A 1 86 ? -11.369 -2.113 6.395 1.00 94.81 86 ALA A C 1
ATOM 697 O O . ALA A 1 86 ? -11.992 -1.052 6.320 1.00 94.81 86 ALA A O 1
ATOM 698 N N . VAL A 1 87 ? -10.101 -2.208 5.987 1.00 96.12 87 VAL A N 1
ATOM 699 C CA . VAL A 1 87 ? -9.395 -1.137 5.277 1.00 96.12 87 VAL A CA 1
ATOM 700 C C . VAL A 1 87 ? -9.829 -1.166 3.819 1.00 96.12 87 VAL A C 1
ATOM 702 O O . VAL A 1 87 ? -9.684 -2.178 3.139 1.00 96.12 87 VAL A O 1
ATOM 705 N N . TYR A 1 88 ? -10.362 -0.049 3.332 1.00 95.62 88 TYR A N 1
ATOM 706 C CA . TYR A 1 88 ? -10.778 0.073 1.940 1.00 95.62 88 TYR A CA 1
ATOM 707 C C . TYR A 1 88 ? -9.570 0.041 0.994 1.00 95.62 88 TYR A C 1
ATOM 709 O O . TYR A 1 88 ? -8.614 0.791 1.185 1.00 95.62 88 TYR A O 1
ATOM 717 N N . TYR A 1 89 ? -9.649 -0.784 -0.049 1.00 95.75 89 TYR A N 1
ATOM 718 C CA . TYR A 1 89 ? -8.699 -0.819 -1.158 1.00 95.75 89 TYR A CA 1
ATOM 719 C C . TYR A 1 89 ? -9.417 -1.034 -2.490 1.00 95.75 89 TYR A C 1
ATOM 721 O O . TYR A 1 89 ? -10.529 -1.561 -2.542 1.00 95.75 89 TYR A O 1
ATOM 729 N N . ASN A 1 90 ? -8.763 -0.632 -3.576 1.00 92.88 90 ASN A N 1
ATOM 730 C CA . ASN A 1 90 ? -9.257 -0.758 -4.935 1.00 92.88 90 ASN A CA 1
ATOM 731 C C . ASN A 1 90 ? -8.226 -1.491 -5.795 1.00 92.88 90 ASN A C 1
ATOM 733 O O . ASN A 1 90 ? -7.214 -0.925 -6.206 1.00 92.88 90 ASN A O 1
ATOM 737 N N . LEU A 1 91 ? -8.512 -2.759 -6.073 1.00 86.50 91 LEU A N 1
ATOM 738 C CA . LEU A 1 91 ? -7.863 -3.516 -7.134 1.00 86.50 91 LEU A CA 1
ATOM 739 C C . LEU A 1 91 ? -8.841 -3.521 -8.316 1.00 86.50 91 LEU A C 1
ATOM 741 O O . LEU A 1 91 ? -9.904 -4.137 -8.229 1.00 86.50 91 LEU A O 1
ATOM 745 N N . ARG A 1 92 ? -8.525 -2.745 -9.359 1.00 63.91 92 ARG A N 1
ATOM 746 C CA . ARG A 1 92 ? -9.356 -2.579 -10.563 1.00 63.91 92 ARG A CA 1
ATOM 747 C C . ARG A 1 92 ? -9.130 -3.695 -11.576 1.00 63.91 92 ARG A C 1
ATOM 749 O O . ARG A 1 92 ? -7.951 -3.976 -11.896 1.00 63.91 92 ARG A O 1
#

Radius of gyration: 12.28 Å; chains: 1; bounding box: 28×33×23 Å

pLDDT: mean 91.53, std 5.62, range [63.91, 97.69]